Protein AF-A0A6P1BKZ0-F1 (afdb_monomer_lite)

Structure (mmCIF, N/CA/C/O backbone):
data_AF-A0A6P1BKZ0-F1
#
_entry.id   AF-A0A6P1BKZ0-F1
#
loop_
_atom_site.group_PDB
_atom_site.id
_atom_site.type_symbol
_atom_site.label_atom_id
_atom_site.label_alt_id
_atom_site.label_comp_id
_atom_site.label_asym_id
_atom_site.label_entity_id
_atom_site.label_seq_id
_atom_site.pdbx_PDB_ins_code
_atom_site.Cartn_x
_atom_site.Cartn_y
_atom_site.Cartn_z
_atom_site.occupancy
_atom_site.B_iso_or_equiv
_atom_site.auth_seq_id
_atom_site.auth_comp_id
_atom_site.auth_asym_id
_atom_site.auth_atom_id
_atom_site.pdbx_PDB_model_num
ATOM 1 N N . MET A 1 1 ? -45.706 5.516 48.262 1.00 51.25 1 MET A N 1
ATOM 2 C CA . MET A 1 1 ? -44.350 6.107 48.179 1.00 51.25 1 MET A CA 1
ATOM 3 C C . MET A 1 1 ? -43.324 5.006 47.917 1.00 51.25 1 MET A C 1
ATOM 5 O O . MET A 1 1 ? -42.930 4.347 48.868 1.00 51.25 1 MET A O 1
ATOM 9 N N . ARG A 1 2 ? -42.956 4.771 46.647 1.00 54.94 2 ARG A N 1
ATOM 10 C CA . ARG A 1 2 ? -41.683 4.184 46.154 1.00 54.94 2 ARG A CA 1
ATOM 11 C C . ARG A 1 2 ? -41.863 3.817 44.672 1.00 54.94 2 ARG A C 1
ATOM 13 O O . ARG A 1 2 ? -42.152 2.677 44.347 1.00 54.94 2 ARG A O 1
ATOM 20 N N . GLU A 1 3 ? -41.710 4.802 43.792 1.00 55.09 3 GLU A N 1
ATOM 21 C CA . GLU A 1 3 ? -41.694 4.611 42.325 1.00 55.09 3 GLU A CA 1
ATOM 22 C C . GLU A 1 3 ? -40.483 5.297 41.659 1.00 55.09 3 GLU A C 1
ATOM 24 O O . GLU A 1 3 ? -40.458 5.517 40.456 1.00 55.09 3 GLU A O 1
ATOM 29 N N . THR A 1 4 ? -39.433 5.625 42.417 1.00 60.03 4 THR A N 1
ATOM 30 C CA . THR A 1 4 ? -38.264 6.357 41.888 1.00 60.03 4 THR A CA 1
ATOM 31 C C . THR A 1 4 ? -37.107 5.459 41.429 1.00 60.03 4 THR A C 1
ATOM 33 O O . THR A 1 4 ? -36.247 5.913 40.686 1.00 60.03 4 THR A O 1
ATOM 36 N N . ASN A 1 5 ? -37.090 4.168 41.782 1.00 62.09 5 ASN A N 1
ATOM 37 C CA . ASN A 1 5 ? -35.921 3.298 41.549 1.00 62.09 5 ASN A CA 1
ATOM 38 C C . ASN A 1 5 ? -35.807 2.745 40.106 1.00 62.09 5 ASN A C 1
ATOM 40 O O . ASN A 1 5 ? -34.756 2.240 39.708 1.00 62.09 5 ASN A O 1
ATOM 44 N N . GLY A 1 6 ? -36.878 2.816 39.307 1.00 62.28 6 GLY A N 1
ATOM 45 C CA . GLY A 1 6 ? -36.885 2.307 37.925 1.00 62.28 6 GLY A CA 1
ATOM 46 C C . GLY A 1 6 ? -36.238 3.256 36.909 1.00 62.28 6 GLY A C 1
ATOM 47 O O . GLY A 1 6 ? -35.633 2.809 35.936 1.00 62.28 6 GLY A O 1
ATOM 48 N N . ALA A 1 7 ? -36.323 4.568 37.141 1.00 62.97 7 ALA A N 1
ATOM 49 C CA . ALA A 1 7 ? -35.818 5.571 36.203 1.00 62.97 7 ALA A CA 1
ATOM 50 C C . ALA A 1 7 ? -34.283 5.693 36.244 1.00 62.97 7 ALA A C 1
ATOM 52 O O . ALA A 1 7 ? -33.642 5.771 35.195 1.00 62.97 7 ALA A O 1
ATOM 53 N N . GLU A 1 8 ? -33.676 5.631 37.434 1.00 69.75 8 GLU A N 1
ATOM 54 C CA . GLU A 1 8 ? -32.215 5.716 37.593 1.00 69.75 8 GLU A CA 1
ATOM 55 C C . GLU A 1 8 ? -31.485 4.518 36.973 1.00 69.75 8 GLU A C 1
ATOM 57 O O . GLU A 1 8 ? -30.465 4.675 36.299 1.00 69.75 8 GLU A O 1
ATOM 62 N N . THR A 1 9 ? -32.044 3.314 37.119 1.00 78.25 9 THR A N 1
ATOM 63 C CA . THR A 1 9 ? -31.460 2.096 36.535 1.00 78.25 9 THR A CA 1
ATOM 64 C C . THR A 1 9 ? -31.578 2.058 35.008 1.00 78.25 9 THR A C 1
ATOM 66 O O . THR A 1 9 ? -30.706 1.499 34.341 1.00 78.25 9 THR A O 1
ATOM 69 N N . SER A 1 10 ? -32.602 2.698 34.434 1.00 81.06 10 SER A N 1
ATOM 70 C CA . SER A 1 10 ? -32.780 2.830 32.981 1.00 81.06 10 SER A CA 1
ATOM 71 C C . SER A 1 10 ? -31.773 3.806 32.351 1.00 81.06 10 SER A C 1
ATOM 73 O O . SER A 1 10 ? -31.147 3.498 31.328 1.00 81.06 10 SER A O 1
ATOM 75 N N . MET A 1 11 ? -31.540 4.955 32.996 1.00 84.19 11 MET A N 1
ATOM 76 C CA . MET A 1 11 ? -30.570 5.946 32.515 1.00 84.19 11 MET A CA 1
ATOM 77 C C . MET A 1 11 ? -29.133 5.417 32.572 1.00 84.19 11 MET A C 1
ATOM 79 O O . MET A 1 11 ? -28.403 5.528 31.587 1.00 84.19 11 MET A O 1
ATOM 83 N N . ALA A 1 12 ? -28.745 4.757 33.669 1.00 87.94 12 ALA A N 1
ATOM 84 C CA . ALA A 1 12 ? -27.407 4.180 33.810 1.00 87.94 12 ALA A CA 1
ATOM 85 C C . ALA A 1 12 ? -27.092 3.129 32.725 1.00 87.94 12 ALA A C 1
ATOM 87 O O . ALA A 1 12 ? -25.992 3.116 32.171 1.00 87.94 12 ALA A O 1
ATOM 88 N N . ARG A 1 13 ? -28.068 2.281 32.365 1.00 90.12 13 ARG A N 1
ATOM 89 C CA . ARG A 1 13 ? -27.918 1.289 31.283 1.00 90.12 13 ARG A CA 1
ATOM 90 C C . ARG A 1 13 ? -27.716 1.947 29.922 1.00 90.12 13 ARG A C 1
ATOM 92 O O . ARG A 1 13 ? -26.843 1.527 29.170 1.00 90.12 13 ARG A O 1
ATOM 99 N N . SER A 1 14 ? -28.492 2.986 29.625 1.00 91.19 14 SER A N 1
ATOM 100 C CA . SER A 1 14 ? -28.406 3.704 28.348 1.00 91.19 14 SER A CA 1
ATOM 101 C C . SER A 1 14 ? -27.047 4.391 28.176 1.00 91.19 14 SER A C 1
ATOM 103 O O . SER A 1 14 ? -26.435 4.291 27.113 1.00 91.19 14 SER A O 1
ATOM 105 N N . ILE A 1 15 ? -26.531 5.015 29.241 1.00 92.88 15 ILE A N 1
ATOM 106 C CA . ILE A 1 15 ? -25.203 5.646 29.244 1.00 92.88 15 ILE A CA 1
ATOM 107 C C . ILE A 1 15 ? -24.105 4.599 29.029 1.00 92.88 15 ILE A C 1
ATOM 109 O O . ILE A 1 15 ? -23.228 4.794 28.189 1.00 92.88 15 ILE A O 1
ATOM 113 N N . LEU A 1 16 ? -24.166 3.466 29.736 1.00 94.12 16 LEU A N 1
ATOM 114 C CA . LEU A 1 16 ? -23.176 2.399 29.587 1.00 94.12 16 LEU A CA 1
ATOM 115 C C . LEU A 1 16 ? -23.142 1.848 28.153 1.00 94.12 16 LEU A C 1
ATOM 117 O O . LEU A 1 16 ? -22.063 1.674 27.590 1.00 94.12 16 LEU A O 1
ATOM 121 N N . ILE A 1 17 ? -24.309 1.623 27.541 1.00 94.69 17 ILE A N 1
ATOM 122 C CA . ILE A 1 17 ? -24.407 1.166 26.146 1.00 94.69 17 ILE A CA 1
ATOM 123 C C . ILE A 1 17 ? -23.777 2.191 25.197 1.00 94.69 17 ILE A C 1
ATOM 125 O O . ILE A 1 17 ? -23.002 1.809 24.321 1.00 94.69 17 ILE A O 1
ATOM 129 N N . ALA A 1 18 ? -24.054 3.484 25.387 1.00 93.75 18 ALA A N 1
ATOM 130 C CA . ALA A 1 18 ? -23.487 4.541 24.553 1.00 93.75 18 ALA A CA 1
ATOM 131 C C . ALA A 1 18 ? -21.953 4.615 24.666 1.00 93.75 18 ALA A C 1
ATOM 133 O O . ALA A 1 18 ? -21.265 4.752 23.651 1.00 93.75 18 ALA A O 1
ATOM 134 N N . ILE A 1 19 ? -21.404 4.464 25.876 1.00 94.19 19 ILE A N 1
ATOM 135 C CA . ILE A 1 19 ? -19.952 4.438 26.109 1.00 94.19 19 ILE A CA 1
ATOM 136 C C . ILE A 1 19 ? -19.319 3.230 25.414 1.00 94.19 19 ILE A C 1
ATOM 138 O O . ILE A 1 19 ? -18.341 3.386 24.686 1.00 94.19 19 ILE A O 1
ATOM 142 N N . MET A 1 20 ? -19.898 2.039 25.583 1.00 93.62 20 MET A N 1
ATOM 143 C CA . MET A 1 20 ? -19.388 0.814 24.960 1.00 93.62 20 MET A CA 1
ATOM 144 C C . MET A 1 20 ? -19.442 0.883 23.431 1.00 93.62 20 MET A C 1
ATOM 146 O O . MET A 1 20 ? -18.483 0.493 22.770 1.00 93.62 20 MET A O 1
ATOM 150 N N . ALA A 1 21 ? -20.523 1.424 22.862 1.00 91.88 21 ALA A N 1
ATOM 151 C CA . ALA A 1 21 ? -20.650 1.621 21.420 1.00 91.88 21 ALA A CA 1
ATOM 152 C C . ALA A 1 21 ? -19.607 2.617 20.888 1.00 91.88 21 ALA A C 1
ATOM 154 O O . ALA A 1 21 ? -18.949 2.350 19.884 1.00 91.88 21 ALA A O 1
ATOM 155 N N . SER A 1 22 ? -19.406 3.733 21.593 1.00 88.81 22 SER A N 1
ATOM 156 C CA . SER A 1 22 ? -18.408 4.746 21.230 1.00 88.81 22 SER A CA 1
ATOM 157 C C . SER A 1 22 ? -16.988 4.182 21.288 1.00 88.81 22 SER A C 1
ATOM 159 O O . SER A 1 22 ? -16.197 4.388 20.370 1.00 88.81 22 SER A O 1
ATOM 161 N N . PHE A 1 23 ? -16.677 3.414 22.335 1.00 88.94 23 PHE A N 1
ATOM 162 C CA . PHE A 1 23 ? -15.389 2.744 22.475 1.00 88.94 23 PHE A CA 1
ATOM 163 C C . PHE A 1 23 ? -15.169 1.693 21.380 1.00 88.94 23 PHE A C 1
ATOM 165 O O . PHE A 1 23 ? -14.098 1.652 20.782 1.00 88.94 23 PHE A O 1
ATOM 172 N N . ALA A 1 24 ? -16.185 0.888 21.056 1.00 87.38 24 ALA A N 1
ATOM 173 C CA . ALA A 1 24 ? -16.100 -0.089 19.973 1.00 87.38 24 ALA A CA 1
ATOM 174 C C . ALA A 1 24 ? -15.822 0.583 18.618 1.00 87.38 24 ALA A C 1
ATOM 176 O O . ALA A 1 24 ? -14.936 0.141 17.890 1.00 87.38 24 ALA A O 1
ATOM 177 N N . LEU A 1 25 ? -16.514 1.683 18.305 1.00 83.69 25 LEU A N 1
ATOM 178 C CA . LEU A 1 25 ? -16.268 2.460 17.085 1.00 83.69 25 LEU A CA 1
ATOM 179 C C . LEU A 1 25 ? -14.853 3.049 17.053 1.00 83.69 25 LEU A C 1
ATOM 181 O O . LEU A 1 25 ? -14.186 2.996 16.021 1.00 83.69 25 LEU A O 1
ATOM 185 N N . LEU A 1 26 ? -14.365 3.555 18.188 1.00 83.06 26 LEU A N 1
ATOM 186 C CA . LEU A 1 26 ? -13.000 4.061 18.298 1.00 83.06 26 LEU A CA 1
ATOM 187 C C . LEU A 1 26 ? -11.968 2.956 18.022 1.00 83.06 26 LEU A C 1
ATOM 189 O O . LEU A 1 26 ? -11.035 3.166 17.251 1.00 83.06 26 LEU A O 1
ATOM 193 N N . VAL A 1 27 ? -12.153 1.766 18.597 1.00 83.12 27 VAL A N 1
ATOM 194 C CA . VAL A 1 27 ? -11.262 0.617 18.373 1.00 83.12 27 VAL A CA 1
ATOM 195 C C . VAL A 1 27 ? -11.301 0.158 16.910 1.00 83.12 27 VAL A C 1
ATOM 197 O O . VAL A 1 27 ? -10.252 -0.105 16.320 1.00 83.12 27 VAL A O 1
ATOM 200 N N . LEU A 1 28 ? -12.479 0.104 16.286 1.00 82.69 28 LEU A N 1
ATOM 201 C CA . LEU A 1 28 ? -12.619 -0.256 14.869 1.00 82.69 28 LEU A CA 1
ATOM 202 C C . LEU A 1 28 ? -11.937 0.766 13.939 1.00 82.69 28 LEU A C 1
ATOM 204 O O . LEU A 1 28 ? -11.253 0.386 12.989 1.00 82.69 28 LEU A O 1
ATOM 208 N N . ASN A 1 29 ? -12.036 2.059 14.251 1.00 77.38 29 ASN A N 1
ATOM 209 C CA . ASN A 1 29 ? -11.323 3.117 13.527 1.00 77.38 29 ASN A CA 1
ATOM 210 C C . ASN A 1 29 ? -9.798 2.975 13.650 1.00 77.38 29 ASN A C 1
ATOM 212 O O . ASN A 1 29 ? -9.075 3.040 12.653 1.00 77.38 29 ASN A O 1
ATOM 216 N N . LEU A 1 30 ? -9.305 2.725 14.867 1.00 77.12 30 LEU A N 1
ATOM 217 C CA . LEU A 1 30 ? -7.872 2.584 15.155 1.00 77.12 30 LEU A CA 1
ATOM 218 C C . LEU A 1 30 ? -7.246 1.333 14.527 1.00 77.12 30 LEU A C 1
ATOM 220 O O . LEU A 1 30 ? -6.049 1.311 14.238 1.00 77.12 30 LEU A O 1
ATOM 224 N N . THR A 1 31 ? -8.039 0.286 14.314 1.00 81.75 31 THR A N 1
ATOM 225 C CA . THR A 1 31 ? -7.578 -0.975 13.716 1.00 81.75 31 THR A CA 1
ATOM 226 C C . THR A 1 31 ? -7.591 -0.957 12.187 1.00 81.75 31 THR A C 1
ATOM 228 O O . THR A 1 31 ? -7.079 -1.888 11.571 1.00 81.75 31 THR A O 1
ATOM 231 N N . GLY A 1 32 ? -8.114 0.102 11.559 1.00 81.38 32 GLY A N 1
ATOM 232 C CA . GLY A 1 32 ? -8.206 0.195 10.102 1.00 81.38 32 GLY A CA 1
ATOM 233 C C . GLY A 1 32 ? -9.349 -0.643 9.523 1.00 81.38 32 GLY A C 1
ATOM 234 O O . GLY A 1 32 ? -9.207 -1.245 8.457 1.00 81.38 32 GLY A O 1
ATOM 235 N N . PHE A 1 33 ? -10.490 -0.704 10.213 1.00 87.56 33 PHE A N 1
ATOM 236 C CA . PHE A 1 33 ? -11.693 -1.344 9.689 1.00 87.56 33 PHE A CA 1
ATOM 237 C C . PHE A 1 33 ? -12.297 -0.539 8.528 1.00 87.56 33 PHE A C 1
ATOM 239 O O . PHE A 1 33 ? -12.466 0.678 8.617 1.00 87.56 33 PHE A O 1
ATOM 246 N N . CYS A 1 34 ? -12.680 -1.208 7.435 1.00 88.62 34 CYS A N 1
ATOM 247 C CA . CYS A 1 34 ? -13.391 -0.553 6.342 1.00 88.62 34 CYS A CA 1
ATOM 248 C C . CYS A 1 34 ? -14.910 -0.658 6.523 1.00 88.62 34 CYS A C 1
ATOM 250 O O . CYS A 1 34 ? -15.514 -1.683 6.200 1.00 88.62 34 CYS A O 1
ATOM 252 N N . TYR A 1 35 ? -15.550 0.439 6.932 1.00 85.81 35 TYR A N 1
ATOM 253 C CA . TYR A 1 35 ? -17.008 0.507 7.107 1.00 85.81 35 TYR A CA 1
ATOM 254 C C . TYR A 1 35 ? -17.796 0.362 5.804 1.00 85.81 35 TYR A C 1
ATOM 256 O O . TYR A 1 35 ? -18.876 -0.215 5.808 1.00 85.81 35 TYR A O 1
ATOM 264 N N . LEU A 1 36 ? -17.245 0.805 4.669 1.00 87.88 36 LEU A N 1
ATOM 265 C CA . LEU A 1 36 ? -17.920 0.666 3.370 1.00 87.88 36 LEU A CA 1
ATOM 266 C C . LEU A 1 36 ? -18.085 -0.798 2.945 1.00 87.88 36 LEU A C 1
ATOM 268 O O . LEU A 1 36 ? -19.002 -1.123 2.199 1.00 87.88 36 LEU A O 1
ATOM 272 N N . ARG A 1 37 ? -17.180 -1.679 3.388 1.00 90.44 37 ARG A N 1
ATOM 273 C CA . ARG A 1 37 ? -17.192 -3.113 3.056 1.00 90.44 37 ARG A CA 1
ATOM 274 C C . ARG A 1 37 ? -17.488 -4.006 4.257 1.00 90.44 37 ARG A C 1
ATOM 276 O O . ARG A 1 37 ? -17.508 -5.221 4.093 1.00 90.44 37 ARG A O 1
ATOM 283 N N . MET A 1 38 ? -17.674 -3.417 5.439 1.00 91.25 38 MET A N 1
ATOM 284 C CA . MET A 1 38 ? -17.861 -4.114 6.712 1.00 91.25 38 MET A CA 1
ATOM 285 C C . MET A 1 38 ? -16.799 -5.198 6.978 1.00 91.25 38 MET A C 1
ATOM 287 O O . MET A 1 38 ? -17.111 -6.263 7.508 1.00 91.25 38 MET A O 1
ATOM 291 N N . ARG A 1 39 ? -15.536 -4.953 6.594 1.00 93.00 39 ARG A N 1
ATOM 292 C CA . ARG A 1 39 ? -14.425 -5.901 6.792 1.00 93.00 39 ARG A CA 1
ATOM 293 C C . ARG A 1 39 ? -13.064 -5.216 6.856 1.00 93.00 39 ARG A C 1
ATOM 295 O O . ARG A 1 39 ? -12.905 -4.093 6.385 1.00 93.00 39 ARG A O 1
ATOM 302 N N . TYR A 1 40 ? -12.064 -5.940 7.349 1.00 91.06 40 TYR A N 1
ATOM 303 C CA . TYR A 1 40 ? -10.659 -5.575 7.169 1.00 91.06 40 TYR A CA 1
ATOM 304 C C . TYR A 1 40 ? -10.192 -5.947 5.756 1.00 91.06 40 TYR A C 1
ATOM 306 O O . TYR A 1 40 ? -10.642 -6.943 5.173 1.00 91.06 40 TYR A O 1
ATOM 314 N N . LEU A 1 41 ? -9.314 -5.125 5.182 1.00 92.81 41 LEU A N 1
ATOM 315 C CA . LEU A 1 41 ? -8.614 -5.474 3.950 1.00 92.81 41 LEU A CA 1
ATOM 316 C C . LEU A 1 41 ? -7.391 -6.321 4.292 1.00 92.81 41 LEU A C 1
ATOM 318 O O . LEU A 1 41 ? -6.697 -6.059 5.271 1.00 92.81 41 LEU A O 1
ATOM 322 N N . SER A 1 42 ? -7.138 -7.346 3.484 1.00 93.88 42 SER A N 1
ATOM 323 C CA . SER A 1 42 ? -5.928 -8.155 3.639 1.00 93.88 42 SER A CA 1
ATOM 324 C C . SER A 1 42 ? -4.686 -7.377 3.193 1.00 93.88 42 SER A C 1
ATOM 326 O O . SER A 1 42 ? -4.771 -6.487 2.344 1.0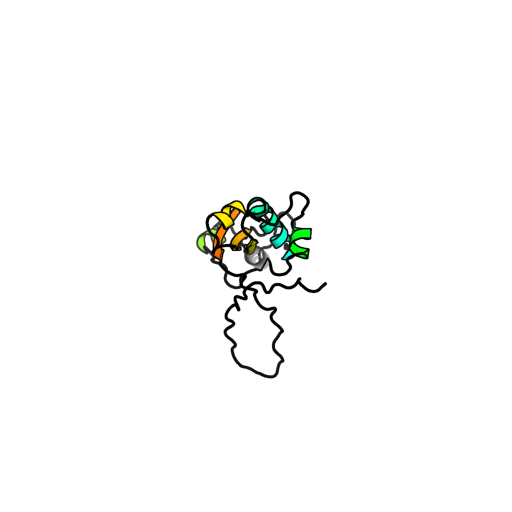0 93.88 42 SER A O 1
ATOM 328 N N . ASN A 1 43 ? -3.511 -7.753 3.709 1.00 93.19 43 ASN A N 1
ATOM 329 C CA . ASN A 1 43 ? -2.240 -7.158 3.277 1.00 93.19 43 ASN A CA 1
ATOM 330 C C . ASN A 1 43 ? -2.041 -7.292 1.764 1.00 93.19 43 ASN A C 1
ATOM 332 O O . ASN A 1 43 ? -1.609 -6.346 1.117 1.00 93.19 43 ASN A O 1
ATOM 336 N N . GLN A 1 44 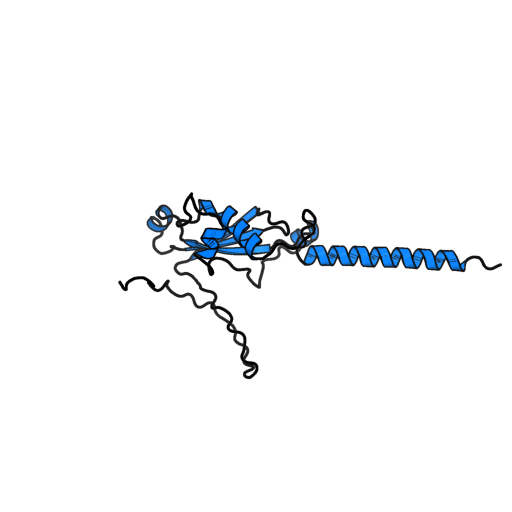? -2.434 -8.434 1.195 1.00 95.62 44 GLN A N 1
ATOM 337 C CA . GLN A 1 44 ? -2.380 -8.665 -0.244 1.00 95.62 44 GLN A CA 1
ATOM 338 C C . GLN A 1 44 ? -3.229 -7.651 -1.022 1.00 95.62 44 GLN A C 1
ATOM 340 O O . GLN A 1 44 ? -2.740 -7.056 -1.975 1.00 95.62 44 GLN A O 1
ATOM 345 N N . GLU A 1 45 ? -4.472 -7.398 -0.602 1.00 95.56 45 GLU A N 1
ATOM 346 C CA . GLU A 1 45 ? -5.318 -6.391 -1.254 1.00 95.56 45 GLU A CA 1
ATOM 347 C C . GLU A 1 45 ? -4.712 -4.988 -1.162 1.00 95.56 45 GLU A C 1
ATOM 349 O O . GLU A 1 45 ? -4.802 -4.215 -2.113 1.00 95.56 45 GLU A O 1
ATOM 354 N N . LEU A 1 46 ? -4.091 -4.649 -0.030 1.00 94.50 46 LEU A N 1
ATOM 355 C CA . LEU A 1 46 ? -3.429 -3.358 0.153 1.00 94.50 46 LEU A CA 1
ATOM 356 C C . LEU A 1 46 ? -2.197 -3.229 -0.754 1.00 94.50 46 LEU A C 1
ATOM 358 O O . LEU A 1 46 ? -2.011 -2.185 -1.376 1.00 94.50 46 LEU A O 1
ATOM 362 N N . PHE A 1 47 ? -1.413 -4.298 -0.911 1.00 96.25 47 PHE A N 1
ATOM 363 C CA . PHE A 1 47 ? -0.279 -4.338 -1.838 1.00 96.25 47 PHE A CA 1
ATOM 364 C C . PHE A 1 47 ? -0.730 -4.202 -3.291 1.00 96.25 47 PHE A C 1
ATOM 366 O O . PHE A 1 47 ? -0.187 -3.381 -4.023 1.00 96.25 47 PHE A O 1
ATOM 373 N N . GLU A 1 48 ? -1.771 -4.930 -3.696 1.00 96.81 48 GLU A N 1
ATOM 374 C CA . GLU A 1 48 ? -2.334 -4.833 -5.045 1.00 96.81 48 GLU A CA 1
ATOM 375 C C . GLU A 1 48 ? -2.816 -3.404 -5.357 1.00 96.81 48 GLU A C 1
ATOM 377 O O . GLU A 1 48 ? -2.602 -2.901 -6.460 1.00 96.81 48 GLU A O 1
ATOM 382 N N . ARG A 1 49 ? -3.422 -2.708 -4.385 1.00 96.50 49 ARG A N 1
ATOM 383 C CA . ARG A 1 49 ? -3.843 -1.303 -4.539 1.00 96.50 49 ARG A CA 1
ATOM 384 C C . ARG A 1 49 ? -2.658 -0.345 -4.634 1.00 96.50 49 ARG A C 1
ATOM 386 O O . ARG A 1 49 ? -2.697 0.566 -5.459 1.00 96.50 49 ARG A O 1
ATOM 393 N N . ALA A 1 50 ? -1.622 -0.553 -3.825 1.00 96.00 50 ALA A N 1
ATOM 394 C CA . ALA A 1 50 ? -0.414 0.264 -3.852 1.00 96.00 50 ALA A CA 1
ATOM 395 C C . ALA A 1 50 ? 0.355 0.105 -5.175 1.00 96.00 50 ALA A C 1
ATOM 397 O O . ALA A 1 50 ? 0.720 1.100 -5.793 1.00 96.00 50 ALA A O 1
ATOM 398 N N . ILE A 1 51 ? 0.510 -1.129 -5.665 1.00 96.56 51 ILE A N 1
ATOM 399 C CA . ILE A 1 51 ? 1.111 -1.408 -6.978 1.00 96.56 51 ILE A CA 1
ATOM 400 C C . ILE A 1 51 ? 0.277 -0.767 -8.088 1.00 96.56 51 ILE A C 1
ATOM 402 O O . ILE A 1 51 ? 0.833 -0.106 -8.955 1.00 96.56 51 ILE A O 1
ATOM 406 N N . ALA A 1 52 ? -1.053 -0.905 -8.054 1.00 96.81 52 ALA A N 1
ATOM 407 C CA . ALA A 1 52 ? -1.920 -0.282 -9.055 1.00 96.81 52 ALA A CA 1
ATOM 408 C C . ALA A 1 52 ? -1.764 1.248 -9.102 1.00 96.81 52 ALA A C 1
ATOM 410 O O . ALA A 1 52 ? -1.879 1.843 -10.170 1.00 96.81 52 ALA A O 1
ATOM 411 N N . HIS A 1 53 ? -1.507 1.881 -7.953 1.00 96.50 53 HIS A N 1
ATOM 412 C CA . HIS A 1 53 ? -1.251 3.316 -7.869 1.00 96.50 53 HIS A CA 1
ATOM 413 C C . HIS A 1 53 ? 0.086 3.705 -8.514 1.00 96.50 53 HIS A C 1
ATOM 415 O O . HIS A 1 53 ? 0.138 4.682 -9.256 1.00 96.50 53 HIS A O 1
ATOM 42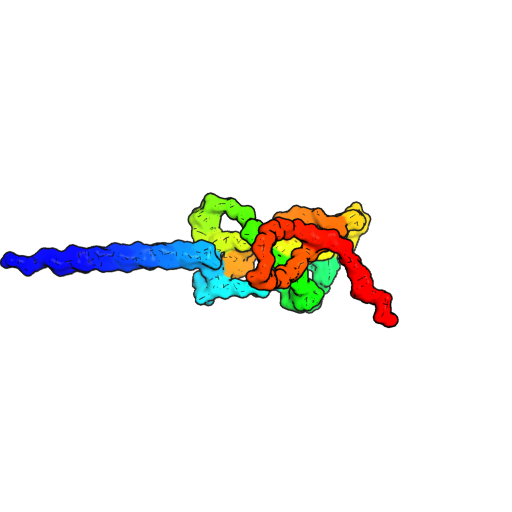1 N N . GLU A 1 54 ? 1.138 2.919 -8.281 1.00 95.75 54 GLU A N 1
ATOM 422 C CA . GLU A 1 54 ? 2.492 3.184 -8.784 1.00 95.75 54 GLU A CA 1
ATOM 423 C C . GLU A 1 54 ? 2.783 2.563 -10.161 1.00 95.75 54 GLU A C 1
ATOM 425 O O . GLU A 1 54 ? 3.849 2.807 -10.719 1.00 95.75 54 GLU A O 1
ATOM 430 N N . ALA A 1 55 ? 1.855 1.802 -10.750 1.00 95.69 55 ALA A N 1
ATOM 431 C CA . ALA A 1 55 ? 2.082 0.984 -11.949 1.00 95.69 55 ALA A CA 1
ATOM 432 C C . ALA A 1 55 ? 2.740 1.739 -13.118 1.00 95.69 55 ALA A C 1
ATOM 434 O O . ALA A 1 55 ? 3.590 1.191 -13.808 1.00 95.69 55 ALA A O 1
ATOM 435 N N . TYR A 1 56 ? 2.406 3.018 -13.311 1.00 94.75 56 TYR A N 1
ATOM 436 C CA . TYR A 1 56 ? 2.972 3.849 -14.382 1.00 94.75 56 TYR A CA 1
ATOM 437 C C . TYR A 1 56 ? 4.443 4.252 -14.168 1.00 94.75 56 TYR A C 1
ATOM 439 O O . TYR A 1 56 ? 5.083 4.750 -15.092 1.00 94.75 56 TYR A O 1
ATOM 447 N N . ARG A 1 57 ? 4.973 4.080 -12.953 1.00 94.06 57 ARG A N 1
ATOM 448 C CA . ARG A 1 57 ? 6.364 4.382 -12.575 1.00 94.06 57 ARG A CA 1
ATOM 449 C C . ARG A 1 57 ? 7.236 3.136 -12.484 1.00 94.06 57 ARG A C 1
ATOM 451 O O . ARG A 1 57 ? 8.462 3.256 -12.481 1.00 94.06 57 ARG A O 1
ATOM 458 N N . ILE A 1 58 ? 6.615 1.964 -12.394 1.00 94.94 58 ILE A N 1
ATOM 459 C CA . ILE A 1 58 ? 7.301 0.682 -12.298 1.00 94.94 58 ILE A CA 1
ATOM 460 C C . ILE A 1 58 ? 7.819 0.304 -13.689 1.00 94.94 58 ILE A C 1
ATOM 462 O O . ILE A 1 58 ? 7.052 0.101 -14.625 1.00 94.94 58 ILE A O 1
ATOM 466 N N . GLY A 1 59 ? 9.139 0.239 -13.838 1.00 93.31 59 GLY A N 1
ATOM 467 C CA . GLY A 1 59 ? 9.797 0.078 -15.133 1.00 93.31 59 GLY A CA 1
ATOM 468 C C . GLY A 1 59 ? 9.671 -1.308 -15.756 1.00 93.31 59 GLY A C 1
ATOM 469 O O . GLY A 1 59 ? 9.803 -1.444 -16.968 1.00 93.31 59 GLY A O 1
ATOM 470 N N . ASP A 1 60 ? 9.431 -2.323 -14.939 1.00 93.06 60 ASP A N 1
ATOM 471 C CA . ASP A 1 60 ? 9.224 -3.719 -15.318 1.00 93.06 60 ASP A CA 1
ATOM 472 C C . ASP A 1 60 ? 7.755 -4.161 -15.217 1.00 93.06 60 ASP A C 1
ATOM 474 O O . ASP A 1 60 ? 7.459 -5.337 -15.410 1.00 93.06 60 ASP A O 1
ATOM 478 N N . TYR A 1 61 ? 6.827 -3.230 -14.974 1.00 94.81 61 TYR A N 1
ATOM 479 C CA . TYR A 1 61 ? 5.393 -3.507 -14.983 1.00 94.81 61 TYR A CA 1
ATOM 480 C C . TYR A 1 61 ? 4.876 -3.501 -16.421 1.00 94.81 61 TYR A C 1
ATOM 482 O O . TYR A 1 61 ? 4.816 -2.455 -17.075 1.00 94.81 61 TYR A O 1
ATOM 490 N N . LEU A 1 62 ? 4.511 -4.672 -16.941 1.00 92.56 62 LEU A N 1
ATOM 491 C CA . LEU A 1 62 ? 4.039 -4.780 -18.317 1.00 92.56 62 LEU A CA 1
ATOM 492 C C . LEU A 1 62 ? 2.583 -4.299 -18.430 1.00 92.56 62 LEU A C 1
ATOM 494 O O . LEU A 1 62 ? 1.792 -4.487 -17.509 1.00 92.56 62 LEU A O 1
ATOM 498 N N . PRO A 1 63 ? 2.153 -3.763 -19.588 1.00 90.38 63 PRO A N 1
ATOM 499 C CA . PRO A 1 63 ? 0.755 -3.366 -19.793 1.00 90.38 63 PRO A CA 1
ATOM 500 C C . PRO A 1 63 ? -0.260 -4.508 -19.623 1.00 90.38 63 PRO A C 1
ATOM 502 O O . PRO A 1 63 ? -1.431 -4.256 -19.354 1.00 90.38 63 PRO A O 1
ATOM 505 N N . ALA A 1 64 ? 0.178 -5.757 -19.808 1.00 93.06 64 ALA A N 1
ATOM 506 C CA . ALA A 1 64 ? -0.639 -6.952 -19.609 1.00 93.06 64 ALA A CA 1
ATOM 507 C C . ALA A 1 64 ? -0.631 -7.460 -18.154 1.00 93.06 64 ALA A C 1
ATOM 509 O O . ALA A 1 64 ? -1.427 -8.340 -17.819 1.00 93.06 64 ALA A O 1
ATOM 510 N N . ASP A 1 65 ? 0.250 -6.932 -17.298 1.00 93.69 65 ASP A N 1
ATOM 511 C CA . ASP A 1 65 ? 0.346 -7.358 -15.910 1.00 93.69 65 ASP A CA 1
ATOM 512 C C . ASP A 1 65 ? -0.801 -6.799 -15.074 1.00 93.69 65 ASP A C 1
ATOM 514 O O . ASP A 1 65 ? -1.288 -5.676 -15.240 1.00 93.69 65 ASP A O 1
ATOM 518 N N . THR A 1 66 ? -1.206 -7.606 -14.102 1.00 96.88 66 THR A N 1
ATOM 519 C CA . THR A 1 66 ? -2.088 -7.183 -13.020 1.00 96.88 66 THR A CA 1
ATOM 520 C C . THR A 1 66 ? -1.259 -6.983 -11.753 1.00 96.88 66 THR A C 1
ATOM 522 O O . THR A 1 66 ? -0.238 -7.653 -11.583 1.00 96.88 66 THR A O 1
ATOM 525 N N . PRO A 1 67 ? -1.713 -6.160 -10.793 1.00 96.62 67 PRO A N 1
ATOM 526 C CA . PRO A 1 67 ? -1.003 -6.003 -9.523 1.00 96.62 67 PRO A CA 1
ATOM 527 C C . PRO A 1 67 ? -0.760 -7.339 -8.812 1.00 96.62 67 PRO A C 1
ATOM 529 O O . PRO A 1 67 ? 0.275 -7.551 -8.188 1.00 96.62 67 PRO A O 1
ATOM 532 N N . LYS A 1 68 ? -1.701 -8.273 -8.974 1.00 96.75 68 LYS A N 1
ATOM 533 C CA . LYS A 1 68 ? -1.618 -9.628 -8.443 1.00 96.75 68 LYS A CA 1
ATOM 534 C C . LYS A 1 68 ? -0.543 -10.476 -9.128 1.00 96.75 68 LYS A C 1
ATOM 536 O O . LYS A 1 68 ? 0.186 -11.180 -8.435 1.00 96.75 68 LYS A O 1
ATOM 541 N N . SER A 1 69 ? -0.440 -10.437 -10.461 1.00 96.69 69 SER A N 1
ATOM 542 C CA . SER A 1 69 ? 0.614 -11.174 -11.180 1.00 96.69 69 SER A CA 1
ATOM 543 C C . SER A 1 69 ? 1.993 -10.590 -10.893 1.00 96.69 69 SER A C 1
ATOM 545 O O . SER A 1 69 ? 2.932 -11.352 -10.683 1.00 96.69 69 SER A O 1
ATOM 547 N N . TYR A 1 70 ? 2.092 -9.263 -10.785 1.00 94.81 70 TYR A N 1
ATOM 548 C CA . TYR A 1 70 ? 3.329 -8.582 -10.414 1.00 94.81 70 TYR A CA 1
ATOM 549 C C . TYR A 1 70 ? 3.788 -8.941 -8.992 1.00 94.81 70 TYR A C 1
ATOM 551 O O . TYR A 1 70 ? 4.960 -9.233 -8.768 1.00 94.81 70 TYR A O 1
ATOM 559 N N . LEU A 1 71 ? 2.864 -8.983 -8.025 1.00 94.50 71 LEU A N 1
ATOM 560 C CA . LEU A 1 71 ? 3.176 -9.396 -6.653 1.00 94.50 71 LEU A CA 1
ATOM 561 C C . LEU A 1 71 ? 3.629 -10.864 -6.584 1.00 94.50 71 LEU A C 1
ATOM 563 O O . LEU A 1 71 ? 4.497 -11.205 -5.786 1.00 94.50 71 LEU A O 1
ATOM 567 N N . ALA A 1 72 ? 3.066 -11.732 -7.430 1.00 93.94 72 ALA A N 1
ATOM 568 C CA . ALA A 1 72 ? 3.463 -13.135 -7.500 1.00 93.94 72 ALA A CA 1
ATOM 569 C C . ALA A 1 72 ? 4.881 -13.324 -8.065 1.00 93.94 72 ALA A C 1
ATOM 571 O O . ALA A 1 72 ? 5.594 -14.218 -7.612 1.00 93.94 72 ALA A O 1
ATOM 572 N N . SER A 1 73 ? 5.302 -12.492 -9.025 1.00 93.50 73 SER A N 1
ATOM 573 C CA . SER A 1 73 ? 6.675 -12.502 -9.547 1.00 93.50 73 SER A CA 1
ATOM 574 C C . SER A 1 73 ? 7.674 -11.780 -8.637 1.00 93.50 73 SER A C 1
ATOM 576 O O . SER A 1 73 ? 8.865 -12.079 -8.697 1.00 93.50 73 SER A O 1
ATOM 578 N N . HIS A 1 74 ? 7.202 -10.895 -7.753 1.00 92.06 74 HIS A N 1
ATOM 579 C CA . HIS A 1 74 ? 8.033 -10.109 -6.838 1.00 92.06 74 HIS A CA 1
ATOM 580 C C . HIS A 1 74 ? 7.531 -10.198 -5.385 1.00 92.06 74 HIS A C 1
ATOM 582 O O . HIS A 1 74 ? 7.068 -9.198 -4.829 1.00 92.06 74 HIS A O 1
ATOM 588 N N . PRO A 1 75 ? 7.657 -11.359 -4.715 1.00 89.12 75 PRO A N 1
ATOM 589 C CA . PRO A 1 75 ? 7.123 -11.554 -3.362 1.00 89.12 75 PRO A CA 1
ATOM 590 C C . PRO A 1 75 ? 7.728 -10.600 -2.318 1.00 89.12 75 PRO A C 1
ATOM 592 O O . PRO A 1 75 ? 7.083 -10.296 -1.317 1.00 89.12 75 PRO A O 1
ATOM 595 N N . ASN A 1 76 ? 8.935 -10.084 -2.573 1.00 87.88 76 ASN A N 1
ATOM 596 C CA . ASN A 1 76 ? 9.648 -9.152 -1.697 1.00 87.88 76 ASN A CA 1
ATOM 597 C C . ASN A 1 76 ? 9.463 -7.671 -2.092 1.00 87.88 76 ASN A C 1
ATOM 599 O O . ASN A 1 76 ? 10.080 -6.806 -1.470 1.00 87.88 76 ASN A O 1
ATOM 603 N N . CYS A 1 77 ? 8.638 -7.345 -3.104 1.00 90.50 77 CYS A N 1
ATOM 604 C CA . CYS A 1 77 ? 8.441 -5.949 -3.534 1.00 90.50 77 CYS A CA 1
ATOM 605 C C . CYS A 1 77 ? 7.852 -5.082 -2.433 1.00 90.50 77 CYS A C 1
ATOM 607 O O . CYS A 1 77 ? 8.088 -3.877 -2.381 1.00 90.50 77 CYS A O 1
ATOM 609 N N . CYS A 1 78 ? 7.015 -5.690 -1.602 1.00 94.06 78 CYS A N 1
ATOM 610 C CA . CYS A 1 78 ? 5.984 -4.968 -0.905 1.00 94.06 78 CYS A CA 1
ATOM 611 C C . CYS A 1 78 ? 5.952 -5.395 0.556 1.00 94.06 78 CYS A C 1
ATOM 613 O O . CYS A 1 78 ? 5.949 -6.583 0.873 1.00 94.06 78 CYS A O 1
ATOM 615 N N . SER A 1 79 ? 5.944 -4.422 1.460 1.00 94.00 79 SER A N 1
ATOM 616 C CA . SER A 1 79 ? 5.859 -4.686 2.891 1.00 94.00 79 SER A CA 1
ATOM 617 C C . SER A 1 79 ? 5.116 -3.573 3.616 1.00 94.00 79 SER A C 1
ATOM 619 O O . SER A 1 79 ? 4.995 -2.449 3.131 1.00 94.00 79 SER A O 1
ATOM 621 N N . MET A 1 80 ? 4.586 -3.887 4.795 1.00 90.56 80 MET A N 1
ATOM 622 C CA . MET A 1 80 ? 4.127 -2.856 5.720 1.00 90.56 80 MET A CA 1
ATOM 623 C C . MET A 1 80 ? 5.262 -2.563 6.697 1.00 90.56 80 MET A C 1
ATOM 625 O O . MET A 1 80 ? 5.677 -3.480 7.407 1.00 90.56 80 MET A O 1
ATOM 629 N N . PRO A 1 81 ? 5.797 -1.334 6.733 1.00 85.62 81 PRO A N 1
ATOM 630 C CA . PRO A 1 81 ? 6.785 -0.969 7.730 1.00 85.62 81 PRO A CA 1
ATOM 631 C C . PRO A 1 81 ? 6.148 -0.980 9.128 1.00 85.62 81 PRO A C 1
ATOM 633 O O . PRO A 1 81 ? 5.021 -0.512 9.313 1.00 85.62 81 PRO A O 1
ATOM 636 N N . ASP A 1 82 ? 6.896 -1.497 10.111 1.00 77.56 82 ASP A N 1
ATOM 637 C CA . ASP A 1 82 ? 6.492 -1.515 11.526 1.00 77.56 82 ASP A CA 1
ATOM 638 C C . ASP A 1 82 ? 6.296 -0.077 12.053 1.00 77.56 82 ASP A C 1
ATOM 640 O O . ASP A 1 82 ? 5.379 0.201 12.826 1.00 77.56 82 ASP A O 1
ATOM 644 N N . PHE A 1 83 ? 7.140 0.855 11.592 1.00 74.38 83 PHE A N 1
ATOM 645 C CA . PHE A 1 83 ? 7.028 2.280 11.883 1.00 74.38 83 PHE A CA 1
ATOM 646 C C . PHE A 1 83 ? 6.345 3.004 10.726 1.00 74.38 83 PHE A C 1
ATOM 648 O O . PHE A 1 83 ? 6.883 3.089 9.621 1.00 74.38 83 PHE A O 1
ATOM 655 N N . GLN A 1 84 ? 5.165 3.548 10.997 1.00 69.56 84 GLN A N 1
ATOM 656 C CA . GLN A 1 84 ? 4.429 4.374 10.052 1.00 69.56 84 GLN A CA 1
ATOM 657 C C . GLN A 1 84 ? 4.519 5.823 10.521 1.00 69.56 84 GLN A C 1
ATOM 659 O O . GLN A 1 84 ? 4.228 6.080 11.693 1.00 69.56 84 GLN A O 1
ATOM 664 N N . PRO A 1 85 ? 4.943 6.765 9.660 1.00 63.81 85 PRO A N 1
ATOM 665 C CA . PRO A 1 85 ? 4.951 8.173 10.013 1.00 63.81 85 PRO A CA 1
ATOM 666 C C . PRO A 1 85 ? 3.499 8.630 10.200 1.00 63.81 85 PRO A C 1
ATOM 668 O O . PRO A 1 85 ? 2.829 9.015 9.251 1.00 63.81 85 PRO A O 1
ATOM 671 N N . SER A 1 86 ? 2.974 8.536 11.422 1.00 58.47 86 SER A N 1
ATOM 672 C CA . SER A 1 86 ? 1.629 9.014 11.718 1.00 58.47 86 SER A CA 1
ATOM 673 C C . SER A 1 86 ? 1.677 10.530 11.827 1.00 58.47 86 SER A C 1
ATOM 675 O O . SER A 1 86 ? 2.262 11.071 12.773 1.00 58.47 86 SER A O 1
ATOM 677 N N . ASN A 1 87 ? 1.004 11.228 10.920 1.00 61.00 87 ASN A N 1
ATOM 678 C CA . ASN A 1 87 ? 0.532 12.570 11.230 1.00 61.00 87 ASN A CA 1
ATOM 679 C C . ASN A 1 87 ? -0.653 12.411 12.188 1.00 61.00 87 ASN A C 1
ATOM 681 O O . ASN A 1 87 ? -1.812 12.478 11.782 1.00 61.00 87 ASN A O 1
ATOM 685 N N . ALA A 1 88 ? -0.343 12.171 13.467 1.00 57.16 88 ALA A N 1
ATOM 686 C CA . ALA A 1 88 ? -1.305 11.796 14.504 1.00 57.16 88 ALA A CA 1
ATOM 687 C C . ALA A 1 88 ? -2.508 12.752 14.589 1.00 57.16 88 ALA A C 1
ATOM 689 O O . ALA A 1 88 ? -3.607 12.344 14.944 1.00 57.16 88 ALA A O 1
ATOM 690 N N . SER A 1 89 ? -2.325 14.022 14.225 1.00 56.62 89 SER A N 1
ATOM 691 C CA . SER A 1 89 ? -3.391 15.022 14.181 1.00 56.62 89 SER A CA 1
ATOM 692 C C . SER A 1 89 ? -4.403 14.802 13.048 1.00 56.62 89 SER A C 1
ATOM 694 O O . SER A 1 89 ? -5.596 14.980 13.274 1.00 56.62 89 SER A O 1
ATOM 696 N N . LEU A 1 90 ? -3.968 14.393 11.852 1.00 59.88 90 LEU A N 1
ATOM 697 C CA . LEU A 1 90 ? -4.857 14.110 10.715 1.00 59.88 90 LEU A CA 1
ATOM 698 C C . LEU A 1 90 ? -5.564 12.760 10.868 1.00 59.88 90 LEU A C 1
ATOM 700 O O . LEU A 1 90 ? -6.758 12.673 10.585 1.00 59.88 90 LEU A O 1
ATOM 704 N N . ASP A 1 91 ? -4.862 11.748 11.386 1.00 61.81 91 ASP A N 1
ATOM 705 C CA . ASP A 1 91 ? -5.435 10.423 11.663 1.00 61.81 91 ASP A CA 1
ATOM 706 C C . ASP A 1 91 ? -6.562 10.500 12.709 1.00 61.81 91 ASP A C 1
ATOM 708 O O . ASP A 1 91 ? -7.598 9.844 12.575 1.00 61.81 91 ASP A O 1
ATOM 712 N N . VAL A 1 92 ? -6.396 11.355 13.728 1.00 58.00 92 VAL A N 1
ATOM 713 C CA . VAL A 1 92 ? -7.417 11.613 14.757 1.00 58.00 92 VAL A CA 1
ATOM 714 C C . VAL A 1 92 ? -8.608 12.387 14.190 1.00 58.00 92 VAL A C 1
ATOM 716 O O . VAL A 1 92 ? -9.749 12.059 14.512 1.00 58.00 92 VAL A O 1
ATOM 719 N N . LEU A 1 93 ? -8.377 13.387 13.331 1.00 57.56 93 LEU A N 1
ATOM 720 C CA . LEU A 1 93 ? -9.451 14.241 12.806 1.00 57.56 93 LEU A CA 1
ATOM 721 C C . LEU A 1 93 ? -10.296 13.543 11.731 1.00 57.56 93 LEU A C 1
ATOM 723 O O . LEU A 1 93 ? -11.507 13.740 11.665 1.00 57.56 93 LEU A O 1
ATOM 727 N N . LEU A 1 94 ? -9.664 12.715 10.897 1.00 61.44 94 LEU A N 1
ATOM 728 C CA . LEU A 1 94 ? -10.331 11.943 9.846 1.00 61.44 94 LEU A CA 1
ATOM 729 C C . LEU A 1 94 ? -10.883 10.606 10.357 1.00 61.44 94 LEU A C 1
ATOM 731 O O . LEU A 1 94 ? -11.551 9.900 9.599 1.00 61.44 94 LEU A O 1
ATOM 735 N N . GLY A 1 95 ? -10.590 10.250 11.615 1.00 64.38 95 GLY A N 1
ATOM 736 C CA . GLY A 1 95 ? -11.036 9.014 12.257 1.00 64.38 95 GLY A CA 1
ATOM 737 C C . GLY A 1 95 ? -10.565 7.743 11.551 1.00 64.38 95 GLY A C 1
ATOM 738 O O . GLY A 1 95 ? -11.131 6.680 11.780 1.00 64.38 95 GLY A O 1
ATOM 739 N N . ASN A 1 96 ? -9.568 7.841 10.672 1.00 70.38 96 ASN A N 1
ATOM 740 C CA . ASN A 1 96 ? -9.101 6.746 9.839 1.00 70.38 96 ASN A CA 1
ATOM 741 C C . ASN A 1 96 ? -7.586 6.670 9.950 1.00 70.38 96 ASN A C 1
ATOM 743 O O . ASN A 1 96 ? -6.893 7.608 9.571 1.00 70.38 96 ASN A O 1
ATOM 747 N N . LYS A 1 97 ? -7.083 5.531 10.424 1.00 80.19 97 LYS A N 1
ATOM 748 C CA . LYS A 1 97 ? -5.653 5.234 10.408 1.00 80.19 97 LYS A CA 1
ATOM 749 C C . LYS A 1 97 ? -5.187 5.071 8.961 1.00 80.19 97 LYS A C 1
ATOM 751 O O . LYS A 1 97 ? -5.580 4.101 8.306 1.00 80.19 97 LYS A O 1
ATOM 756 N N . ILE A 1 98 ? -4.381 6.003 8.457 1.00 85.25 98 ILE A N 1
ATOM 757 C CA . ILE A 1 98 ? -3.731 5.836 7.154 1.00 85.25 98 ILE A CA 1
ATOM 758 C C . ILE A 1 98 ? -2.656 4.755 7.282 1.00 85.25 98 ILE A C 1
ATOM 760 O O . ILE A 1 98 ? -1.862 4.757 8.221 1.00 85.25 98 ILE A O 1
ATOM 764 N N . LEU A 1 99 ? -2.660 3.803 6.348 1.00 87.62 99 LEU A N 1
ATOM 765 C CA . LEU A 1 99 ? -1.664 2.743 6.264 1.00 87.62 99 LEU A CA 1
ATOM 766 C C . LEU A 1 99 ? -0.631 3.090 5.198 1.00 87.62 99 LEU A C 1
ATOM 768 O O . LEU A 1 99 ? -0.991 3.397 4.063 1.00 87.62 99 LEU A O 1
ATOM 772 N N . TYR A 1 100 ? 0.647 2.984 5.541 1.00 90.56 100 TYR A N 1
ATOM 773 C CA . TYR A 1 100 ? 1.734 3.118 4.575 1.00 90.56 100 TYR A CA 1
ATOM 774 C C . TYR A 1 100 ? 2.116 1.746 4.024 1.00 90.56 100 TYR A C 1
ATOM 776 O O . TYR A 1 100 ? 2.513 0.855 4.774 1.00 90.56 100 TYR A O 1
ATOM 784 N N . VAL A 1 101 ? 2.017 1.577 2.708 1.00 93.56 101 VAL A N 1
ATOM 785 C CA . VAL A 1 101 ? 2.507 0.388 2.006 1.00 93.56 101 VAL A CA 1
ATOM 786 C C . VAL A 1 101 ? 3.835 0.730 1.355 1.00 93.56 101 VAL A C 1
ATOM 788 O O . VAL A 1 101 ? 3.898 1.582 0.472 1.00 93.56 101 VAL A O 1
ATOM 791 N N . ARG A 1 102 ? 4.904 0.061 1.780 1.00 94.12 102 ARG A N 1
ATOM 792 C CA . ARG A 1 102 ? 6.211 0.173 1.141 1.00 94.12 102 ARG A CA 1
ATOM 793 C C . ARG A 1 102 ? 6.208 -0.666 -0.133 1.00 94.12 102 ARG A C 1
ATOM 795 O O . ARG A 1 102 ? 5.905 -1.852 -0.062 1.00 94.12 102 ARG A O 1
ATOM 802 N N . VAL A 1 103 ? 6.573 -0.069 -1.261 1.00 94.44 103 VAL A N 1
ATOM 803 C CA . VAL A 1 103 ? 6.725 -0.712 -2.569 1.00 94.44 103 VAL A CA 1
ATOM 804 C C . VAL A 1 103 ? 8.116 -0.383 -3.099 1.00 94.44 103 VAL A C 1
ATOM 806 O O . VAL A 1 103 ? 8.455 0.781 -3.299 1.00 94.44 103 VAL A O 1
ATOM 809 N N . VAL A 1 104 ? 8.933 -1.405 -3.320 1.00 93.75 104 VAL A N 1
ATOM 810 C CA . VAL A 1 104 ? 10.250 -1.293 -3.945 1.00 93.75 104 VAL A CA 1
ATOM 811 C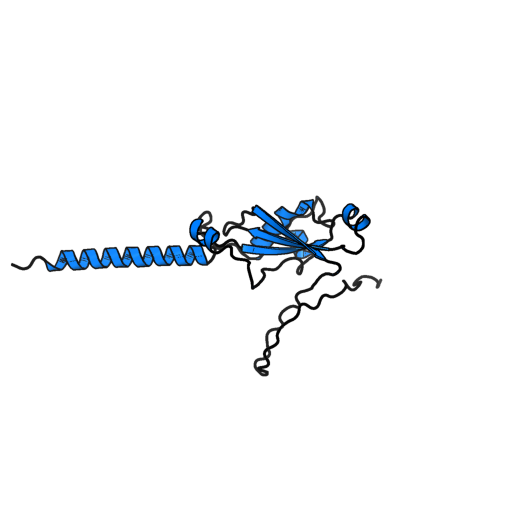 C . VAL A 1 104 ? 10.157 -1.838 -5.355 1.00 93.75 104 VAL A C 1
ATOM 813 O O . VAL A 1 104 ? 9.712 -2.967 -5.561 1.00 93.75 104 VAL A O 1
ATOM 816 N N . TYR A 1 105 ? 10.579 -1.036 -6.323 1.00 93.88 105 TYR A N 1
ATOM 817 C CA . TYR A 1 105 ? 10.471 -1.389 -7.729 1.00 93.88 105 TYR A CA 1
ATOM 818 C C . TYR A 1 105 ? 11.622 -0.823 -8.557 1.00 93.88 105 TYR A C 1
ATOM 820 O O . TYR A 1 105 ? 12.337 0.094 -8.138 1.00 93.88 105 TYR A O 1
ATOM 828 N N . LYS A 1 106 ? 11.821 -1.388 -9.748 1.00 93.62 106 LYS A N 1
ATOM 829 C CA . LYS A 1 106 ? 12.807 -0.898 -10.709 1.00 93.62 106 LYS A CA 1
ATOM 830 C C . LYS A 1 106 ? 12.257 0.331 -11.428 1.00 93.62 106 LYS A C 1
ATOM 832 O O . LYS A 1 106 ? 11.120 0.318 -11.886 1.00 93.62 106 LYS A O 1
ATOM 837 N N . ARG A 1 107 ? 13.052 1.393 -11.563 1.00 93.56 107 ARG A N 1
ATOM 838 C CA . ARG A 1 107 ? 12.627 2.598 -12.297 1.00 93.56 107 ARG A CA 1
ATOM 839 C C . ARG A 1 107 ? 12.492 2.329 -13.798 1.00 93.56 107 ARG A C 1
ATOM 841 O O . ARG A 1 107 ? 13.054 1.370 -14.329 1.00 93.56 107 ARG A O 1
ATOM 848 N N . LEU A 1 108 ? 11.781 3.215 -14.495 1.00 94.81 108 LEU A N 1
ATOM 849 C CA . LEU A 1 108 ? 11.718 3.220 -15.958 1.00 94.81 108 LEU A CA 1
ATOM 850 C C . LEU A 1 108 ? 13.128 3.312 -16.554 1.00 94.81 108 LEU A C 1
ATOM 852 O O . LEU A 1 108 ? 13.964 4.072 -16.064 1.00 94.81 108 LEU A O 1
ATOM 856 N N . GLN A 1 109 ? 13.381 2.591 -17.650 1.00 93.38 109 GLN A N 1
ATOM 857 C CA . GLN A 1 109 ? 14.715 2.545 -18.262 1.00 93.38 109 GLN A CA 1
ATOM 858 C C . GLN A 1 109 ? 15.237 3.946 -18.622 1.00 93.38 109 GLN A C 1
ATOM 860 O O . GLN A 1 109 ? 16.381 4.258 -18.320 1.00 93.38 109 GLN A O 1
ATOM 865 N N . ALA A 1 110 ? 14.372 4.828 -19.133 1.00 93.81 110 ALA A N 1
ATOM 866 C CA . ALA A 1 110 ? 14.727 6.214 -19.439 1.00 93.81 110 ALA A CA 1
ATOM 867 C C . ALA A 1 110 ? 15.212 7.014 -18.210 1.00 93.81 110 ALA A C 1
ATOM 869 O O . ALA A 1 110 ? 16.055 7.901 -18.334 1.00 93.81 110 ALA A O 1
ATOM 870 N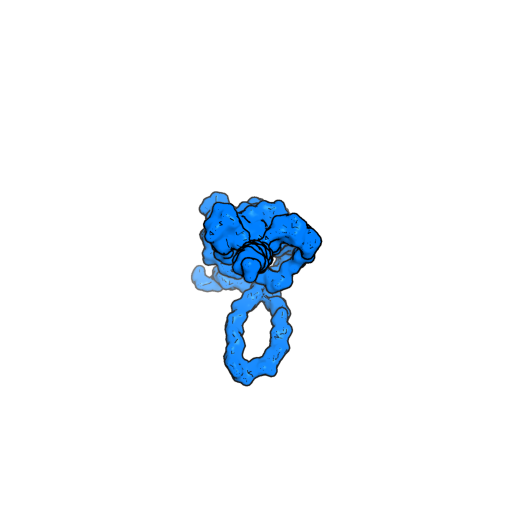 N . GLU A 1 111 ? 14.699 6.711 -17.013 1.00 92.19 111 GLU A N 1
ATOM 871 C CA . GLU A 1 111 ? 15.163 7.340 -15.772 1.00 92.19 111 GLU A CA 1
ATOM 872 C C . GLU A 1 111 ? 16.485 6.737 -15.294 1.00 92.19 111 GLU A C 1
ATOM 874 O O . GLU A 1 111 ? 17.357 7.468 -14.822 1.00 92.19 111 GLU A O 1
ATOM 879 N N . ILE A 1 112 ? 16.651 5.422 -15.456 1.00 91.75 112 ILE A N 1
ATOM 880 C CA . ILE A 1 112 ? 17.898 4.714 -15.144 1.00 91.75 112 ILE A CA 1
ATOM 881 C C . ILE A 1 112 ? 19.033 5.216 -16.036 1.00 91.75 112 ILE A C 1
ATOM 883 O O . ILE A 1 112 ? 20.132 5.452 -15.546 1.00 91.75 112 ILE A O 1
ATOM 887 N N . ASP A 1 113 ? 18.776 5.435 -17.323 1.00 94.12 113 ASP A N 1
ATOM 888 C CA . ASP A 1 113 ? 19.783 5.937 -18.262 1.00 94.12 113 ASP A CA 1
ATOM 889 C C . ASP A 1 113 ? 20.267 7.345 -17.870 1.00 94.12 113 ASP A C 1
ATOM 891 O O . ASP A 1 113 ? 21.434 7.686 -18.066 1.00 94.12 113 ASP A O 1
ATOM 895 N N . LYS A 1 114 ? 19.392 8.147 -17.245 1.00 93.56 114 LYS A N 1
ATOM 896 C CA . LYS A 1 114 ? 19.733 9.466 -16.693 1.00 93.56 114 LYS A CA 1
ATOM 897 C C . LYS A 1 114 ? 20.491 9.371 -15.363 1.00 93.56 114 LYS A C 1
ATOM 899 O O . LYS A 1 114 ? 21.377 10.185 -15.109 1.00 93.56 114 LYS A O 1
ATOM 904 N N . TYR A 1 115 ? 20.151 8.392 -14.524 1.00 89.69 115 TYR A N 1
ATOM 905 C CA . TYR A 1 115 ? 20.727 8.189 -13.192 1.00 89.69 115 TYR A CA 1
ATOM 906 C C . TYR A 1 115 ? 21.115 6.713 -12.977 1.00 89.69 115 TYR A C 1
ATOM 908 O O . TYR A 1 115 ? 20.439 5.983 -12.250 1.00 89.69 115 TYR A O 1
ATOM 916 N N . PRO A 1 116 ? 22.236 6.244 -13.556 1.00 87.25 116 PRO A N 1
ATOM 917 C CA . PRO A 1 116 ? 22.560 4.812 -13.617 1.00 87.25 116 PRO A CA 1
ATOM 918 C C . PRO A 1 116 ? 22.874 4.169 -12.259 1.00 87.25 116 PRO A C 1
ATOM 920 O O . PRO A 1 116 ? 22.858 2.941 -12.141 1.00 87.25 116 PRO A O 1
ATOM 923 N N . ARG A 1 117 ? 23.154 4.985 -11.235 1.00 86.19 117 ARG A N 1
ATOM 924 C CA . ARG A 1 117 ? 23.355 4.548 -9.844 1.00 86.19 117 ARG A CA 1
ATOM 925 C C . ARG A 1 117 ? 22.048 4.410 -9.060 1.00 86.19 117 ARG A C 1
ATOM 927 O O . ARG A 1 117 ? 22.059 3.864 -7.972 1.00 86.19 117 ARG A O 1
ATOM 934 N N . GLU A 1 118 ? 20.921 4.868 -9.597 1.00 86.94 118 GLU A N 1
ATOM 935 C CA . GLU A 1 118 ? 19.625 4.915 -8.909 1.00 86.94 118 GLU A CA 1
ATOM 936 C C . GLU A 1 118 ? 18.605 4.023 -9.621 1.00 86.94 118 GLU A C 1
ATOM 938 O O . GLU A 1 118 ? 17.591 4.480 -10.148 1.00 86.94 118 GLU A O 1
ATOM 943 N N . LYS A 1 119 ? 18.906 2.723 -9.686 1.00 89.81 119 LYS A N 1
ATOM 944 C CA . LYS A 1 119 ? 18.116 1.756 -10.464 1.00 89.81 119 LYS A CA 1
ATOM 945 C C . LYS A 1 119 ? 16.760 1.442 -9.839 1.00 89.81 119 LYS A C 1
ATOM 947 O O . LYS A 1 119 ? 15.826 1.084 -10.557 1.00 89.81 119 LYS A O 1
ATOM 952 N N . PHE A 1 120 ? 16.660 1.566 -8.520 1.00 92.25 120 PHE A N 1
ATOM 953 C CA . PHE A 1 120 ? 15.471 1.215 -7.761 1.00 92.25 120 PHE A CA 1
ATOM 954 C C . PHE A 1 120 ? 14.852 2.449 -7.123 1.00 92.25 120 PHE A C 1
ATOM 956 O O . PHE A 1 120 ? 15.526 3.442 -6.837 1.00 92.25 120 PHE A O 1
ATOM 963 N N . TYR A 1 121 ? 13.552 2.374 -6.892 1.00 92.81 121 TYR A N 1
ATOM 964 C CA . TYR A 1 121 ? 12.809 3.369 -6.146 1.00 92.81 121 TYR A CA 1
ATOM 965 C C . TYR A 1 121 ? 12.020 2.678 -5.044 1.00 92.81 121 TYR A C 1
ATOM 967 O O . TYR A 1 121 ? 11.419 1.625 -5.253 1.00 92.81 121 TYR A O 1
ATOM 975 N N . GLU A 1 122 ? 12.071 3.260 -3.855 1.00 93.19 122 GLU A N 1
ATOM 976 C CA . GLU A 1 122 ? 11.312 2.832 -2.692 1.00 93.19 122 GLU A CA 1
ATOM 977 C C . GLU A 1 122 ? 10.225 3.871 -2.442 1.00 93.19 122 GLU A C 1
ATOM 979 O O . GLU A 1 122 ? 10.520 4.995 -2.037 1.00 93.19 122 GLU A O 1
ATOM 984 N N . ALA A 1 123 ? 8.980 3.490 -2.702 1.00 93.31 123 ALA A N 1
ATOM 985 C CA . ALA A 1 123 ? 7.800 4.301 -2.460 1.00 93.31 123 ALA A CA 1
ATOM 986 C C . ALA A 1 123 ? 7.073 3.832 -1.194 1.00 93.31 123 ALA A C 1
ATOM 988 O O . ALA A 1 123 ? 6.971 2.641 -0.919 1.00 93.31 123 ALA A O 1
ATOM 989 N N . PHE A 1 124 ? 6.522 4.775 -0.444 1.00 93.12 124 PHE A N 1
ATOM 990 C CA . PHE A 1 124 ? 5.610 4.573 0.669 1.00 93.12 124 PHE A CA 1
ATOM 991 C C . PHE A 1 124 ? 4.261 5.154 0.259 1.00 93.12 124 PHE A C 1
ATOM 993 O O . PHE A 1 124 ? 4.077 6.371 0.230 1.00 93.12 124 PHE A O 1
ATOM 1000 N N . VAL A 1 125 ? 3.340 4.267 -0.106 1.00 93.81 125 VAL A N 1
ATOM 1001 C CA . VAL A 1 125 ? 2.020 4.615 -0.627 1.00 93.81 125 VAL A CA 1
ATOM 1002 C C . VAL A 1 125 ? 1.021 4.699 0.521 1.00 93.81 125 VAL A C 1
ATOM 1004 O O . VAL A 1 125 ? 0.749 3.711 1.207 1.00 93.81 125 VAL A O 1
ATOM 1007 N N . GLU A 1 126 ? 0.445 5.879 0.709 1.00 91.69 126 GLU A N 1
ATOM 1008 C CA . GLU A 1 126 ? -0.613 6.145 1.677 1.00 91.69 126 GLU A CA 1
ATOM 1009 C C . GLU A 1 126 ? -1.927 5.525 1.217 1.00 91.69 126 GLU A C 1
ATOM 1011 O O . GLU A 1 126 ? -2.470 5.874 0.164 1.00 91.69 126 GLU A O 1
ATOM 1016 N N . THR A 1 127 ? -2.455 4.618 2.034 1.00 90.56 127 THR A N 1
ATOM 1017 C CA . THR A 1 127 ? -3.647 3.831 1.735 1.00 90.56 127 THR A CA 1
ATOM 1018 C C . THR A 1 127 ? -4.638 3.911 2.892 1.00 90.56 127 THR A C 1
ATOM 1020 O O . THR A 1 127 ? -4.330 3.559 4.028 1.00 90.56 127 THR A O 1
ATOM 1023 N N . ALA A 1 128 ? -5.862 4.357 2.614 1.00 89.19 128 ALA A N 1
ATOM 1024 C CA . ALA A 1 128 ? -6.956 4.322 3.580 1.00 89.19 128 ALA A CA 1
ATOM 1025 C C . ALA A 1 128 ? -7.343 2.875 3.942 1.00 89.19 128 ALA A C 1
ATOM 1027 O O . ALA A 1 128 ? -7.194 1.978 3.108 1.00 89.19 128 ALA A O 1
ATOM 1028 N N . PRO A 1 129 ? -8.001 2.663 5.098 1.00 87.12 129 PRO A N 1
ATOM 1029 C CA . PRO A 1 129 ? -8.556 1.370 5.509 1.00 87.12 129 PRO A CA 1
ATOM 1030 C C . PRO A 1 129 ? -9.380 0.643 4.440 1.00 87.12 129 PRO A C 1
ATOM 1032 O O . PRO A 1 129 ? -9.347 -0.577 4.348 1.00 87.12 129 PRO A O 1
ATOM 1035 N N . CYS A 1 130 ? -10.099 1.382 3.590 1.00 89.06 130 CYS A N 1
ATOM 1036 C CA . CYS A 1 130 ? -10.902 0.824 2.497 1.00 89.06 130 CYS A CA 1
ATOM 1037 C C . CYS A 1 130 ? -10.135 0.584 1.181 1.00 89.06 130 CYS A C 1
ATOM 1039 O O . CYS A 1 130 ? -10.755 0.251 0.169 1.00 89.06 130 CYS A O 1
ATOM 1041 N N . GLY A 1 131 ? -8.810 0.757 1.168 1.00 89.19 131 GLY A N 1
ATOM 1042 C CA . GLY A 1 131 ? -7.945 0.498 0.013 1.00 89.19 131 GLY A CA 1
ATOM 1043 C C . GLY A 1 131 ? -7.844 1.650 -0.988 1.00 89.19 131 GLY A C 1
ATOM 1044 O O . GLY A 1 131 ? -7.360 1.445 -2.099 1.00 89.19 131 GLY A O 1
ATOM 1045 N N . LYS A 1 132 ? -8.322 2.849 -0.634 1.00 91.06 132 LYS A N 1
ATOM 1046 C CA . LYS A 1 132 ? -8.130 4.052 -1.455 1.00 91.06 132 LYS A CA 1
ATOM 1047 C C . LYS A 1 132 ? -6.720 4.588 -1.224 1.00 91.06 132 LYS A C 1
ATOM 1049 O O . LYS A 1 132 ? -6.383 4.884 -0.083 1.00 91.06 132 LYS A O 1
ATOM 1054 N N . THR A 1 133 ? -5.933 4.717 -2.284 1.00 91.81 133 THR A N 1
ATOM 1055 C CA . THR A 1 133 ? -4.598 5.321 -2.242 1.00 91.81 133 THR A CA 1
ATOM 1056 C C . THR A 1 133 ? -4.670 6.811 -2.577 1.00 91.81 133 THR A C 1
ATOM 1058 O O . THR A 1 133 ? -5.568 7.237 -3.312 1.00 91.81 133 THR A O 1
ATOM 1061 N N . PHE A 1 134 ? -3.762 7.614 -2.019 1.00 86.12 134 PHE A N 1
ATOM 1062 C CA . PHE A 1 134 ? -3.777 9.074 -2.200 1.00 86.12 134 PHE A CA 1
ATOM 1063 C C . PHE A 1 134 ? -2.449 9.618 -2.696 1.00 86.12 134 PHE A C 1
ATOM 1065 O O . PHE A 1 134 ? -2.407 10.326 -3.701 1.00 86.12 134 PHE A O 1
ATOM 1072 N N . HIS A 1 135 ? -1.385 9.309 -1.965 1.00 88.06 135 HIS A N 1
ATOM 1073 C CA . HIS A 1 135 ? -0.075 9.882 -2.179 1.00 88.06 135 HIS A CA 1
ATOM 1074 C C . HIS A 1 135 ? 1.000 8.815 -2.009 1.00 88.06 135 HIS A C 1
ATOM 1076 O O . HIS A 1 135 ? 0.827 7.860 -1.253 1.00 88.06 135 HIS A O 1
ATOM 1082 N N . ALA A 1 136 ? 2.110 8.998 -2.713 1.00 89.81 136 ALA A N 1
ATOM 1083 C CA . ALA A 1 136 ? 3.299 8.188 -2.565 1.00 89.81 136 ALA A CA 1
ATOM 1084 C C . ALA A 1 136 ? 4.498 9.114 -2.390 1.00 89.81 136 ALA A C 1
ATOM 1086 O O . ALA A 1 136 ? 4.775 9.965 -3.241 1.00 89.81 136 ALA A O 1
ATOM 1087 N N . ILE A 1 137 ? 5.203 8.930 -1.280 1.00 90.75 137 ILE A N 1
ATOM 1088 C CA . ILE A 1 137 ? 6.501 9.553 -1.023 1.00 90.75 137 ILE A CA 1
ATOM 1089 C C . ILE A 1 137 ? 7.573 8.488 -1.132 1.00 90.75 137 ILE A C 1
ATOM 1091 O O . ILE A 1 137 ? 7.331 7.334 -0.799 1.00 90.75 137 ILE A O 1
ATOM 1095 N N . GLY A 1 138 ? 8.766 8.841 -1.580 1.00 90.12 138 GLY A N 1
ATOM 1096 C CA . GLY A 1 138 ? 9.789 7.831 -1.760 1.00 90.12 138 GLY A CA 1
ATOM 1097 C C . GLY A 1 138 ? 11.165 8.393 -2.010 1.00 90.12 138 GLY A C 1
ATOM 1098 O O . GLY A 1 138 ? 11.367 9.606 -2.103 1.00 90.12 138 GLY A O 1
ATOM 1099 N N . MET A 1 139 ? 12.115 7.479 -2.126 1.00 92.00 139 MET A N 1
ATOM 1100 C CA . MET A 1 139 ? 13.505 7.801 -2.389 1.00 92.00 139 MET A CA 1
ATOM 1101 C C . MET A 1 139 ? 14.135 6.785 -3.331 1.00 92.00 139 MET A C 1
ATOM 1103 O O . MET A 1 139 ? 13.768 5.607 -3.355 1.00 92.00 139 MET A O 1
ATOM 1107 N N . SER A 1 140 ? 15.092 7.255 -4.124 1.00 89.81 140 SER A N 1
ATOM 1108 C CA . SER A 1 140 ? 15.887 6.393 -4.981 1.00 89.81 140 SER A CA 1
ATOM 1109 C C . SER A 1 140 ? 16.857 5.543 -4.165 1.00 89.81 140 SER A C 1
ATOM 1111 O O . SER A 1 140 ? 17.340 5.929 -3.098 1.00 89.81 140 SER A O 1
ATOM 1113 N N . ARG A 1 141 ? 17.125 4.345 -4.680 1.00 81.56 141 ARG A N 1
ATOM 1114 C CA . ARG A 1 141 ? 18.018 3.355 -4.087 1.00 81.56 141 ARG A CA 1
ATOM 1115 C C . ARG A 1 141 ? 18.950 2.800 -5.158 1.00 81.56 141 ARG A C 1
ATOM 1117 O O . ARG A 1 141 ? 18.548 2.555 -6.298 1.00 81.56 141 ARG A O 1
ATOM 1124 N N . GLU A 1 142 ? 20.198 2.570 -4.768 1.00 80.00 142 GLU A N 1
ATOM 1125 C CA . GLU A 1 142 ? 21.185 1.895 -5.617 1.00 80.00 142 GLU A CA 1
ATOM 1126 C C . GLU A 1 142 ? 20.968 0.375 -5.638 1.00 80.00 142 GLU A C 1
ATOM 1128 O O . GLU A 1 142 ? 21.121 -0.263 -6.681 1.00 80.00 142 GLU A O 1
ATOM 1133 N N . THR A 1 143 ? 20.531 -0.197 -4.512 1.00 73.25 143 THR A N 1
ATOM 1134 C CA . THR A 1 143 ? 20.316 -1.637 -4.315 1.00 73.25 143 THR A CA 1
ATOM 1135 C C . THR A 1 143 ? 18.950 -1.942 -3.702 1.00 73.25 143 THR A C 1
ATOM 1137 O O . THR A 1 143 ? 18.328 -1.090 -3.061 1.00 73.25 143 THR A O 1
ATOM 1140 N N . ILE A 1 144 ? 18.472 -3.175 -3.900 1.00 68.69 144 ILE A N 1
ATOM 1141 C CA . ILE A 1 144 ? 17.259 -3.666 -3.245 1.00 68.69 144 ILE A CA 1
ATOM 1142 C C . ILE A 1 144 ? 17.637 -4.029 -1.810 1.00 68.69 144 ILE A C 1
ATOM 1144 O O . ILE A 1 144 ? 18.409 -4.953 -1.571 1.00 68.69 144 ILE A O 1
ATOM 1148 N N . CYS A 1 145 ? 17.080 -3.319 -0.833 1.00 58.47 145 CYS A N 1
ATOM 1149 C CA . CYS A 1 145 ? 17.134 -3.792 0.543 1.00 58.47 145 CYS A CA 1
ATOM 1150 C C . CYS A 1 145 ? 16.061 -4.866 0.719 1.00 58.47 145 CYS A C 1
ATOM 1152 O O . CYS A 1 145 ? 14.896 -4.547 0.980 1.00 58.47 145 CYS A O 1
ATOM 1154 N N . GLU A 1 146 ? 16.450 -6.128 0.515 1.00 56.03 146 GLU A N 1
ATOM 1155 C CA . GLU A 1 146 ? 15.633 -7.265 0.918 1.00 56.03 146 GLU A CA 1
ATOM 1156 C C . GLU A 1 146 ? 15.513 -7.249 2.441 1.00 56.03 146 GLU A C 1
ATOM 1158 O O . GLU A 1 146 ? 16.492 -7.313 3.188 1.00 56.03 146 GLU A O 1
ATOM 1163 N N . VAL A 1 147 ? 14.277 -7.132 2.916 1.00 53.84 147 VAL A N 1
ATOM 1164 C CA . VAL A 1 147 ? 13.976 -7.435 4.308 1.00 53.84 147 VAL A CA 1
ATOM 1165 C C . VAL A 1 147 ? 14.025 -8.952 4.389 1.00 53.84 147 VAL A C 1
ATOM 1167 O O . VAL A 1 147 ? 13.105 -9.615 3.916 1.00 53.84 147 VAL A O 1
ATOM 1170 N N . ALA A 1 148 ? 15.130 -9.497 4.904 1.00 47.16 148 ALA A N 1
ATOM 1171 C CA . ALA A 1 148 ? 15.267 -10.935 5.094 1.00 47.16 148 ALA A CA 1
ATOM 1172 C C . ALA A 1 148 ? 14.000 -11.476 5.787 1.00 47.16 148 ALA A C 1
ATOM 1174 O O . ALA A 1 148 ? 13.532 -10.851 6.750 1.00 47.16 148 ALA A O 1
ATOM 1175 N N . PRO A 1 149 ? 13.424 -12.604 5.326 1.00 43.59 149 PRO A N 1
ATOM 1176 C CA . PRO A 1 149 ? 12.310 -13.224 6.022 1.00 43.59 149 PRO A CA 1
ATOM 1177 C C . PRO A 1 149 ? 12.719 -13.422 7.481 1.00 43.59 149 PRO A C 1
ATOM 1179 O O . PRO A 1 149 ? 13.774 -13.999 7.751 1.00 43.59 149 PRO A O 1
ATOM 1182 N N . ARG A 1 150 ? 11.911 -12.929 8.430 1.00 45.84 150 ARG A N 1
ATOM 1183 C CA . ARG A 1 150 ? 12.072 -13.279 9.845 1.00 45.84 150 ARG A CA 1
ATOM 1184 C C . ARG A 1 150 ? 11.860 -14.795 9.955 1.00 45.84 150 ARG A C 1
ATOM 1186 O O . ARG A 1 150 ? 10.732 -15.245 10.131 1.00 45.84 150 ARG A O 1
ATOM 1193 N N . LEU A 1 151 ? 12.926 -15.587 9.829 1.00 47.06 151 LEU A N 1
ATOM 1194 C CA . LEU A 1 151 ? 12.981 -16.905 10.453 1.00 47.06 151 LEU A CA 1
ATOM 1195 C C . LEU A 1 151 ? 12.756 -16.632 11.940 1.00 47.06 151 LEU A C 1
ATOM 1197 O O . LEU A 1 151 ? 13.543 -15.925 12.568 1.00 47.06 151 LEU A O 1
ATOM 1201 N N . GLY A 1 152 ? 11.595 -17.049 12.445 1.00 39.12 152 GLY A N 1
ATOM 1202 C CA . GLY A 1 152 ? 11.209 -16.820 13.832 1.00 39.12 152 GLY A CA 1
ATOM 1203 C C . GLY A 1 152 ? 12.293 -17.319 14.793 1.00 39.12 152 GLY A C 1
ATOM 1204 O O . GLY A 1 152 ? 13.042 -18.233 14.445 1.00 39.12 152 GLY A O 1
ATOM 1205 N N . PRO A 1 153 ? 12.410 -16.719 15.985 1.00 43.66 153 PRO A N 1
ATOM 1206 C CA . PRO A 1 153 ? 13.412 -17.132 16.952 1.00 43.66 153 PRO A CA 1
ATOM 1207 C C . PRO A 1 153 ? 13.164 -18.585 17.372 1.00 43.66 153 PRO A C 1
ATOM 1209 O O . PRO A 1 153 ? 12.074 -18.919 17.841 1.00 43.66 153 PRO A O 1
ATOM 1212 N N . ASP A 1 154 ? 14.191 -19.429 17.260 1.00 47.06 154 ASP A N 1
ATOM 1213 C CA . ASP A 1 154 ? 14.300 -20.609 18.112 1.00 47.06 154 ASP A CA 1
ATOM 1214 C C . ASP A 1 154 ? 14.126 -20.145 19.572 1.00 47.06 154 ASP A C 1
ATOM 1216 O O . ASP A 1 154 ? 14.788 -19.185 19.985 1.00 47.06 154 ASP A O 1
ATOM 1220 N N . PRO A 1 155 ? 13.276 -20.792 20.389 1.00 47.78 155 PRO A N 1
ATOM 1221 C CA . PRO A 1 155 ? 12.947 -20.343 21.748 1.00 47.78 155 PRO A CA 1
ATOM 1222 C C . PRO A 1 155 ? 14.114 -20.438 22.760 1.00 47.78 155 PRO A C 1
ATOM 1224 O O . PRO A 1 155 ? 13.887 -20.373 23.964 1.00 47.78 155 PRO A O 1
ATOM 1227 N N . GLY A 1 156 ? 15.360 -20.599 22.302 1.00 49.97 156 GLY A N 1
ATOM 1228 C CA . GLY A 1 156 ? 16.531 -20.866 23.138 1.00 49.97 156 GLY A CA 1
ATOM 1229 C C . GLY A 1 156 ? 17.483 -19.694 23.388 1.00 49.97 156 GLY A C 1
ATOM 1230 O O . GLY A 1 156 ? 18.227 -19.758 24.359 1.00 49.97 156 GLY A O 1
ATOM 1231 N N . ASN A 1 157 ? 17.486 -18.629 22.576 1.00 46.31 157 ASN A N 1
ATOM 1232 C CA . ASN A 1 157 ? 18.505 -17.575 22.689 1.00 46.31 157 ASN A CA 1
ATOM 1233 C C . ASN A 1 157 ? 17.892 -16.173 22.763 1.00 46.31 157 ASN A C 1
ATOM 1235 O O . ASN A 1 157 ? 17.577 -15.540 21.758 1.00 46.31 157 ASN A O 1
ATOM 1239 N N . ALA A 1 158 ? 17.771 -15.668 23.991 1.00 42.41 158 ALA A N 1
ATOM 1240 C CA . ALA A 1 158 ? 17.454 -14.279 24.284 1.00 42.41 158 ALA A CA 1
ATOM 1241 C C . ALA A 1 158 ? 18.675 -13.386 24.003 1.00 42.41 158 ALA A C 1
ATOM 1243 O O . ALA A 1 158 ? 19.428 -13.030 24.905 1.00 42.41 158 ALA A O 1
ATOM 1244 N N . ALA A 1 159 ? 18.874 -13.015 22.741 1.00 42.75 159 ALA A N 1
ATOM 1245 C CA . ALA A 1 159 ? 19.717 -11.884 22.382 1.00 42.75 159 ALA A CA 1
ATOM 1246 C C . ALA A 1 159 ? 18.884 -10.920 21.539 1.00 42.75 159 ALA A C 1
ATOM 1248 O O . ALA A 1 159 ? 18.368 -11.281 20.483 1.00 42.75 159 ALA A O 1
ATOM 1249 N N . ALA A 1 160 ? 18.723 -9.697 22.042 1.00 45.62 160 ALA A N 1
ATOM 1250 C CA . ALA A 1 160 ? 18.075 -8.598 21.346 1.00 45.62 160 ALA A CA 1
ATOM 1251 C C . ALA A 1 160 ? 18.829 -8.301 20.039 1.00 45.62 160 ALA A C 1
ATOM 1253 O O . ALA A 1 160 ? 19.843 -7.607 20.035 1.00 45.62 160 ALA A O 1
ATOM 1254 N N . ALA A 1 161 ? 18.356 -8.865 18.929 1.00 37.88 161 ALA A N 1
ATOM 1255 C CA . ALA A 1 161 ? 18.887 -8.581 17.608 1.00 37.88 161 ALA A CA 1
ATOM 1256 C C . ALA A 1 161 ? 18.197 -7.335 17.046 1.00 37.88 161 ALA A C 1
ATOM 1258 O O . ALA A 1 161 ? 17.082 -7.387 16.525 1.00 37.88 161 ALA A O 1
ATOM 1259 N N . THR A 1 162 ? 18.885 -6.202 17.142 1.00 39.31 162 THR A N 1
ATOM 1260 C CA . THR A 1 162 ? 18.632 -5.030 16.305 1.00 39.31 162 THR A CA 1
ATOM 1261 C C . THR A 1 162 ? 18.878 -5.440 14.848 1.00 39.31 162 THR A C 1
ATOM 1263 O O . THR A 1 162 ? 20.021 -5.619 14.434 1.00 39.31 162 THR A O 1
ATOM 1266 N N . MET A 1 163 ? 17.813 -5.669 14.077 1.00 38.72 163 MET A N 1
ATOM 1267 C CA . MET A 1 163 ? 17.914 -6.043 12.662 1.00 38.72 163 MET A CA 1
ATOM 1268 C C . MET A 1 163 ? 18.212 -4.808 11.806 1.00 38.72 163 MET A C 1
ATOM 1270 O O . MET A 1 163 ? 17.344 -3.959 11.607 1.00 38.72 163 MET A O 1
ATOM 1274 N N . SER A 1 164 ? 19.427 -4.733 11.264 1.00 37.00 164 SER A N 1
ATOM 1275 C CA . SER A 1 164 ? 19.741 -3.861 10.128 1.00 37.00 164 SER A CA 1
ATOM 1276 C C . SER A 1 164 ? 19.224 -4.496 8.831 1.00 37.00 164 SER A C 1
ATOM 1278 O O . SER A 1 164 ? 19.400 -5.703 8.647 1.00 37.00 164 SER A O 1
ATOM 1280 N N . PRO A 1 165 ? 18.618 -3.729 7.906 1.00 42.38 165 PRO A N 1
ATOM 1281 C CA . PRO A 1 165 ? 18.308 -4.231 6.573 1.00 42.38 165 PRO A CA 1
ATOM 1282 C C . PRO A 1 165 ? 19.610 -4.631 5.864 1.00 42.38 165 PRO A C 1
ATOM 1284 O O . PRO A 1 165 ? 20.528 -3.820 5.738 1.00 42.38 165 PRO A O 1
ATOM 1287 N N . VAL A 1 166 ? 19.702 -5.882 5.408 1.00 44.53 166 VAL A N 1
ATOM 1288 C CA . VAL A 1 166 ? 20.814 -6.331 4.564 1.00 44.53 166 VAL A CA 1
ATOM 1289 C C . VAL A 1 166 ? 20.493 -5.886 3.142 1.00 44.53 166 VAL A C 1
ATOM 1291 O O . VAL A 1 166 ? 19.692 -6.500 2.445 1.00 44.53 166 VAL A O 1
ATOM 1294 N N . CYS A 1 167 ? 21.077 -4.768 2.718 1.00 47.62 167 CYS A N 1
ATOM 1295 C CA . CYS A 1 167 ? 20.944 -4.301 1.344 1.00 47.62 167 CYS A CA 1
ATOM 1296 C C . CYS A 1 167 ? 21.865 -5.123 0.439 1.00 47.62 167 CYS A C 1
ATOM 1298 O O . CYS A 1 167 ? 23.036 -4.794 0.259 1.00 47.62 167 CYS A O 1
ATOM 1300 N N . GLY A 1 168 ? 21.335 -6.229 -0.083 1.00 45.53 168 GLY A N 1
ATOM 1301 C CA . GLY A 1 168 ? 22.000 -7.035 -1.097 1.00 45.53 168 GLY A CA 1
ATOM 1302 C C . GLY A 1 168 ? 22.024 -6.304 -2.438 1.00 45.53 168 GLY A C 1
ATOM 1303 O O . GLY A 1 168 ? 21.045 -5.686 -2.858 1.00 45.53 168 GLY A O 1
ATOM 1304 N N . THR A 1 169 ? 23.148 -6.377 -3.146 1.00 40.44 169 THR A N 1
ATOM 1305 C CA . THR A 1 169 ? 23.091 -6.220 -4.604 1.00 40.44 169 THR A CA 1
ATOM 1306 C C . THR A 1 169 ? 22.219 -7.363 -5.137 1.00 40.44 169 THR A C 1
ATOM 1308 O O . THR A 1 169 ? 22.318 -8.465 -4.598 1.00 40.44 169 THR A O 1
ATOM 1311 N N . PRO A 1 170 ? 21.315 -7.136 -6.110 1.00 44.94 170 PRO A N 1
ATOM 1312 C CA . PRO A 1 170 ? 20.547 -8.229 -6.689 1.00 44.94 170 PRO A CA 1
ATOM 1313 C C . PRO A 1 170 ? 21.544 -9.192 -7.328 1.00 44.94 170 PRO A C 1
ATOM 1315 O O . PRO A 1 170 ? 22.109 -8.899 -8.385 1.00 44.94 170 PRO A O 1
ATOM 1318 N N . ASP A 1 171 ? 21.814 -10.299 -6.642 1.00 36.91 171 ASP A N 1
ATOM 1319 C CA . ASP A 1 171 ? 22.637 -11.357 -7.188 1.00 36.91 171 ASP A CA 1
ATOM 1320 C C . ASP A 1 171 ? 21.944 -11.867 -8.446 1.00 36.91 171 ASP A C 1
ATOM 1322 O O . ASP A 1 171 ? 20.727 -12.062 -8.503 1.00 36.91 171 ASP A O 1
ATOM 1326 N N . VAL A 1 172 ? 22.752 -12.021 -9.484 1.00 41.34 172 VAL A N 1
ATOM 1327 C CA . VAL A 1 172 ? 22.378 -12.482 -10.814 1.00 41.34 172 VAL A CA 1
ATOM 1328 C C . VAL A 1 172 ? 21.957 -13.953 -10.713 1.00 41.34 172 VAL A C 1
ATOM 1330 O O . VAL A 1 172 ? 22.690 -14.860 -11.099 1.00 41.34 172 VAL A O 1
ATOM 1333 N N . VAL A 1 173 ? 20.771 -14.225 -10.172 1.00 39.94 173 VAL A N 1
ATOM 1334 C CA . VAL A 1 173 ? 20.178 -15.563 -10.178 1.00 39.94 173 VAL A CA 1
ATOM 1335 C C . VAL A 1 173 ? 19.529 -15.763 -11.541 1.00 39.94 173 VAL A C 1
ATOM 1337 O O . VAL A 1 173 ? 18.360 -15.459 -11.756 1.00 39.94 173 VAL A O 1
ATOM 1340 N N . GLY A 1 174 ? 20.332 -16.234 -12.496 1.00 33.41 174 GLY A N 1
ATOM 1341 C CA . GLY A 1 174 ? 19.823 -16.610 -13.813 1.00 33.41 174 GLY A CA 1
ATOM 1342 C C . GLY A 1 174 ? 20.846 -16.726 -14.936 1.00 33.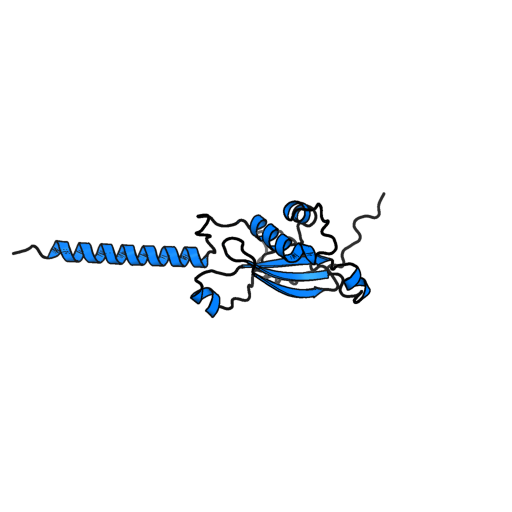41 174 GLY A C 1
ATOM 1343 O O . GLY A 1 174 ? 20.501 -16.464 -16.082 1.00 33.41 174 GLY A O 1
ATOM 1344 N N . ARG A 1 175 ? 22.099 -17.108 -14.660 1.00 32.72 175 ARG A N 1
ATOM 1345 C CA . ARG A 1 175 ? 23.025 -17.559 -15.712 1.00 32.72 175 ARG A CA 1
ATOM 1346 C C . ARG A 1 175 ? 23.554 -18.947 -15.386 1.00 32.72 175 ARG A C 1
ATOM 1348 O O . ARG A 1 175 ? 24.705 -19.086 -15.011 1.00 32.72 175 ARG A O 1
ATOM 1355 N N . LEU A 1 176 ? 22.692 -19.951 -15.520 1.00 36.34 176 LEU A N 1
ATOM 1356 C CA . LEU A 1 176 ? 23.068 -21.356 -15.691 1.00 36.34 176 LEU A CA 1
ATOM 1357 C C . LEU A 1 176 ? 21.900 -22.093 -16.367 1.00 36.34 176 LEU A C 1
ATOM 1359 O O . LEU A 1 176 ? 21.087 -22.734 -15.704 1.00 36.34 176 LEU A O 1
ATOM 1363 N N . ARG A 1 177 ? 21.804 -21.945 -17.690 1.00 35.28 177 ARG A N 1
ATOM 1364 C CA . ARG A 1 177 ? 21.683 -23.030 -18.679 1.00 35.28 177 ARG A CA 1
ATOM 1365 C C . ARG A 1 177 ? 21.684 -22.446 -20.084 1.00 35.28 177 ARG A C 1
ATOM 1367 O O . ARG A 1 177 ? 20.960 -21.454 -20.300 1.00 35.28 177 ARG A O 1
#

Radius of gyration: 23.43 Å; chains: 1; bounding box: 68×38×68 Å

Foldseek 3Di:
DDDPPVVVVVVVVVVVVVVVVVVVLLVCQVVLQDPVVRGFDDQLLLQQLQCVVCVVFAQPRDPPDGSNNVCVVPVQQKDFDPDDPDPVVVSVVVSWDWTWIWGKHAGHVVVCVVPVQQGIKIWTWTATSVNDTDDIDIDTHSFDQRPPPCPDDDPPDPDPDPDDRPGDHPPPPDPDD

Sequence (177 aa):
MRETNGAETSMARSILIAIMASFALLVLNLTGFCYLRMRYLSNQELFERAIAHEAYRIGDYLPADTPKSYLASHPNCCSMPDFQPSNASLDVLLGNKILYVRVVYKRLQAEIDKYPREKFYEAFVETAPCGKTFHAIGMSRETICEVAPRLGPDPGNAAAATMSPVCGTPDVVGRLR

pLDDT: mean 78.06, std 19.85, range [32.72, 96.88]

Organism: NCBI:txid2594946

Secondary structure (DSSP, 8-state):
----HHHHHHHHHHHHHHHHHHHHHHHHHHTT-BTTTTBPPPHHHHHHHHHHHHTTT-TT--TT--HHHHHHH-TTSEE--SS----HHHHHHTT--PEEEEEEEEPPHHHHHH-TT--EEEEEEEE-TTS-EEEEEEEEESSEEE-----PPPTT---------EEE----TT---